Protein AF-A0A7X9IMW1-F1 (afdb_monomer_lite)

pLDDT: mean 84.38, std 10.98, range [42.81, 97.12]

Structure (mmCIF, N/CA/C/O backbone):
data_AF-A0A7X9IMW1-F1
#
_entry.id   AF-A0A7X9IMW1-F1
#
loop_
_atom_site.group_PDB
_atom_site.id
_atom_site.type_symbol
_atom_site.label_atom_id
_atom_site.label_alt_id
_atom_site.label_comp_id
_atom_site.label_asym_id
_atom_site.label_entity_id
_atom_site.label_seq_id
_atom_site.pdbx_PDB_ins_code
_atom_site.Cartn_x
_atom_site.Cartn_y
_atom_site.Cartn_z
_atom_site.occupancy
_atom_site.B_iso_or_equiv
_atom_site.auth_seq_id
_atom_site.auth_comp_id
_atom_site.auth_asym_id
_atom_site.auth_atom_id
_atom_site.pdbx_PDB_model_num
ATOM 1 N N . LYS A 1 1 ? -0.375 20.424 -7.886 1.00 42.81 1 LYS A N 1
ATOM 2 C CA . LYS A 1 1 ? -0.385 19.238 -8.781 1.00 42.81 1 LYS A CA 1
ATOM 3 C C . LYS A 1 1 ? -0.310 18.002 -7.896 1.00 42.81 1 LYS A C 1
ATOM 5 O O . LYS A 1 1 ? 0.649 17.917 -7.143 1.00 42.81 1 LYS A O 1
ATOM 10 N N . LYS A 1 2 ? -1.309 17.108 -7.902 1.00 54.44 2 LYS A N 1
ATOM 11 C CA . LYS A 1 2 ? -1.182 15.817 -7.202 1.00 54.44 2 LYS A CA 1
ATOM 12 C C . LYS A 1 2 ? -0.052 15.047 -7.889 1.00 54.44 2 LYS A C 1
ATOM 14 O O . LYS A 1 2 ? -0.216 14.651 -9.037 1.00 54.44 2 LYS A O 1
ATOM 19 N N . GLY A 1 3 ? 1.112 14.968 -7.249 1.00 64.38 3 GLY A N 1
ATOM 20 C CA . GLY A 1 3 ? 2.219 14.157 -7.746 1.00 64.38 3 GLY A CA 1
ATOM 21 C C . GLY A 1 3 ? 1.797 12.692 -7.751 1.00 64.38 3 GLY A C 1
ATOM 22 O O . GLY A 1 3 ? 1.088 12.260 -6.843 1.00 64.38 3 GLY A O 1
ATOM 23 N N . ALA A 1 4 ? 2.187 11.947 -8.783 1.00 74.44 4 ALA A N 1
ATOM 24 C CA . ALA A 1 4 ? 2.125 10.496 -8.712 1.00 74.44 4 ALA A CA 1
ATOM 25 C C . ALA A 1 4 ? 3.136 10.043 -7.653 1.00 74.44 4 ALA A C 1
ATOM 27 O O . ALA A 1 4 ? 4.293 10.472 -7.683 1.00 74.44 4 ALA A O 1
ATOM 28 N N . PHE A 1 5 ? 2.690 9.220 -6.709 1.00 84.56 5 PHE A N 1
ATOM 29 C CA . PHE A 1 5 ? 3.604 8.497 -5.837 1.00 84.56 5 PHE A CA 1
ATOM 30 C C . PHE A 1 5 ? 4.114 7.283 -6.604 1.00 84.56 5 PHE A C 1
ATOM 32 O O . PHE A 1 5 ? 3.469 6.810 -7.541 1.00 84.56 5 PHE A O 1
ATOM 39 N N . TYR A 1 6 ? 5.283 6.789 -6.225 1.00 85.88 6 TYR A N 1
ATOM 40 C CA . TYR A 1 6 ? 5.869 5.619 -6.858 1.00 85.88 6 TYR A CA 1
ATOM 41 C C . TYR A 1 6 ? 6.227 4.593 -5.802 1.00 85.88 6 TYR A C 1
ATOM 43 O O . TYR A 1 6 ? 6.663 4.952 -4.709 1.00 85.88 6 TYR A O 1
ATOM 51 N N . PHE A 1 7 ? 6.043 3.331 -6.159 1.00 85.25 7 PHE A N 1
ATOM 52 C CA . PHE A 1 7 ? 6.410 2.195 -5.337 1.00 85.25 7 PHE A CA 1
ATOM 53 C C . PHE A 1 7 ? 7.273 1.245 -6.156 1.00 85.25 7 PHE A C 1
ATOM 55 O O . PHE A 1 7 ? 6.889 0.855 -7.261 1.00 85.25 7 PHE A O 1
ATOM 62 N N . ASP A 1 8 ? 8.438 0.902 -5.623 1.00 89.44 8 ASP A N 1
ATOM 63 C CA . ASP A 1 8 ? 9.342 -0.047 -6.256 1.00 89.44 8 ASP A CA 1
ATOM 64 C C . ASP A 1 8 ? 8.858 -1.468 -5.940 1.00 89.44 8 ASP A C 1
ATOM 66 O O . ASP A 1 8 ? 8.647 -1.836 -4.784 1.00 89.44 8 ASP A O 1
ATOM 70 N N . LEU A 1 9 ? 8.613 -2.247 -6.989 1.00 86.25 9 LEU A N 1
ATOM 71 C CA . LEU A 1 9 ? 8.134 -3.618 -6.918 1.00 86.25 9 LEU A CA 1
ATOM 72 C C . LEU A 1 9 ? 9.328 -4.564 -7.011 1.00 86.25 9 LEU A C 1
ATOM 74 O O . LEU A 1 9 ? 10.139 -4.447 -7.930 1.00 86.25 9 LEU A O 1
ATOM 78 N N . PHE A 1 10 ? 9.382 -5.521 -6.095 1.00 89.81 10 PHE A N 1
ATOM 79 C CA . PHE A 1 10 ? 10.383 -6.579 -6.052 1.00 89.81 10 PHE A CA 1
ATOM 80 C C . PHE A 1 10 ? 9.677 -7.938 -6.046 1.00 89.81 10 PHE A C 1
ATOM 82 O O . PHE A 1 10 ? 8.529 -8.022 -5.600 1.00 89.81 10 PHE A O 1
ATOM 89 N N . ASP A 1 11 ? 10.333 -8.977 -6.559 1.00 88.31 11 ASP A N 1
ATOM 90 C CA . ASP A 1 11 ? 9.877 -10.355 -6.357 1.00 88.31 11 ASP A CA 1
ATOM 91 C C . ASP A 1 11 ? 10.271 -10.889 -4.968 1.00 88.31 11 ASP A C 1
ATOM 93 O O . ASP A 1 11 ? 10.868 -10.185 -4.149 1.00 88.31 11 ASP A O 1
ATOM 97 N N . GLU A 1 12 ? 9.901 -12.141 -4.689 1.00 91.38 12 GLU A N 1
ATOM 98 C CA . GLU A 1 12 ? 10.158 -12.807 -3.405 1.00 91.38 12 GLU A CA 1
ATOM 99 C C . GLU A 1 12 ? 11.657 -13.033 -3.129 1.00 91.38 12 GLU A C 1
ATOM 101 O O . GLU A 1 12 ? 12.048 -13.177 -1.972 1.00 91.38 12 GLU A O 1
ATOM 106 N N . GLU A 1 13 ? 12.503 -13.002 -4.163 1.00 97.12 13 GLU A N 1
ATOM 107 C CA . GLU A 1 13 ? 13.966 -13.093 -4.059 1.00 97.12 13 GLU A CA 1
ATOM 108 C C . GLU A 1 13 ? 14.624 -11.711 -3.870 1.00 97.12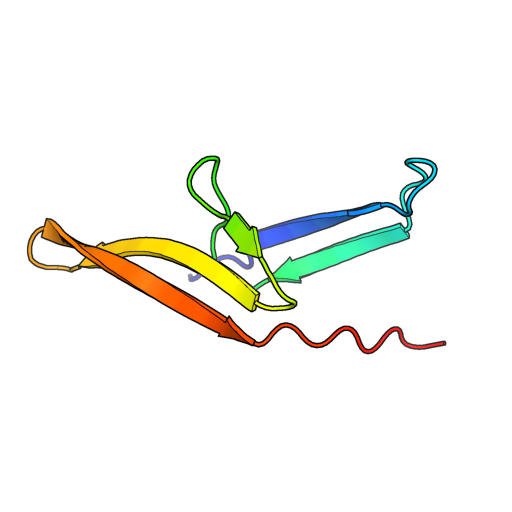 13 GLU A C 1
ATOM 110 O O . GLU A 1 13 ? 15.836 -11.610 -3.672 1.00 97.12 13 GLU A O 1
ATOM 115 N N . GLY A 1 14 ? 13.837 -10.630 -3.907 1.00 93.88 14 GLY A N 1
ATOM 116 C CA . GLY A 1 14 ? 14.318 -9.256 -3.781 1.00 93.88 14 GLY A CA 1
ATOM 117 C C . GLY A 1 14 ? 14.847 -8.659 -5.086 1.00 93.88 14 GLY A C 1
ATOM 118 O O . GLY A 1 14 ? 15.461 -7.588 -5.066 1.00 93.88 14 GLY A O 1
ATOM 119 N N . LYS A 1 15 ? 14.614 -9.297 -6.236 1.00 95.94 15 LYS A N 1
ATOM 120 C CA . LYS A 1 15 ? 14.953 -8.724 -7.540 1.00 95.94 15 LYS A CA 1
ATOM 121 C C . LYS A 1 15 ? 13.959 -7.624 -7.883 1.00 95.94 15 LYS A C 1
ATOM 123 O O . LYS A 1 15 ? 12.745 -7.802 -7.823 1.00 95.94 15 LYS A O 1
ATOM 128 N N . TYR A 1 16 ? 14.485 -6.474 -8.288 1.00 94.25 16 TYR A N 1
ATOM 129 C CA . TYR A 1 16 ? 13.671 -5.355 -8.748 1.00 94.25 16 TYR A CA 1
ATOM 130 C C . TYR A 1 16 ? 12.927 -5.708 -10.046 1.00 94.25 16 TYR A C 1
ATOM 132 O O . TYR A 1 16 ? 13.540 -6.125 -11.031 1.00 94.25 16 TYR A O 1
ATOM 140 N N . LEU A 1 17 ? 11.609 -5.510 -10.046 1.00 90.31 17 LEU A N 1
ATOM 141 C CA . LEU A 1 17 ? 10.720 -5.795 -11.171 1.00 90.31 17 LEU A CA 1
ATOM 142 C C . LEU A 1 17 ? 10.309 -4.523 -11.915 1.00 90.31 17 LEU A C 1
ATOM 144 O O . LEU A 1 17 ? 10.383 -4.475 -13.14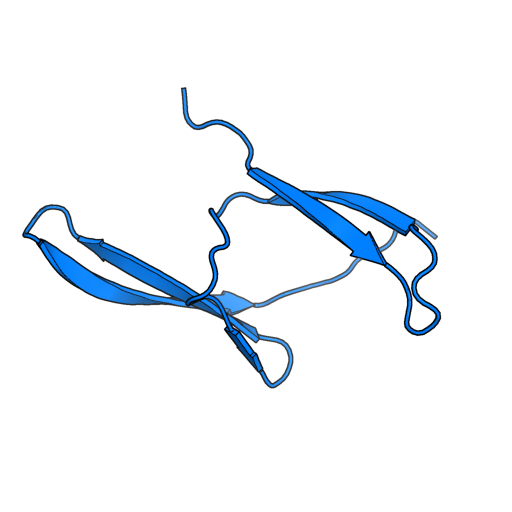2 1.00 90.31 17 LEU A O 1
ATOM 148 N N . ALA A 1 18 ? 9.837 -3.501 -11.195 1.00 89.31 18 ALA A N 1
ATOM 149 C CA . ALA A 1 18 ? 9.284 -2.292 -11.804 1.00 89.31 18 ALA A CA 1
ATOM 150 C C . ALA A 1 18 ? 9.124 -1.146 -10.798 1.00 89.31 18 ALA A C 1
ATOM 152 O O . ALA A 1 18 ? 9.037 -1.367 -9.595 1.00 89.31 18 ALA A O 1
ATOM 153 N N . LYS A 1 19 ? 8.961 0.076 -11.314 1.00 89.44 19 LYS A N 1
ATOM 154 C CA . LYS A 1 19 ? 8.518 1.244 -10.546 1.00 89.44 19 LYS A CA 1
ATOM 155 C C . LYS A 1 19 ? 7.068 1.545 -10.885 1.00 89.44 19 LYS A C 1
ATOM 157 O O . LYS A 1 19 ? 6.765 2.034 -11.972 1.00 89.44 19 LYS A O 1
ATOM 162 N N . MET A 1 20 ? 6.169 1.246 -9.958 1.00 85.75 20 MET A N 1
ATOM 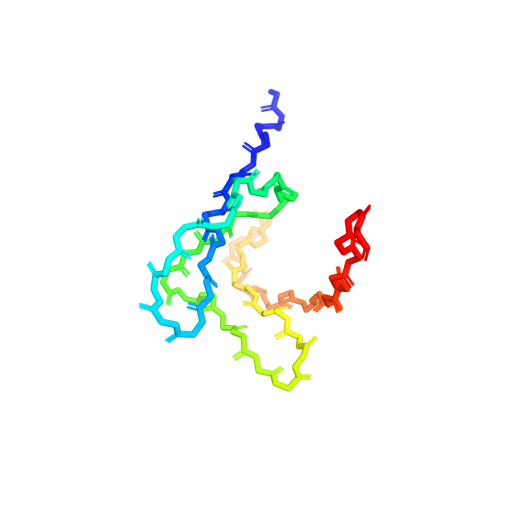163 C CA . MET A 1 20 ? 4.732 1.355 -10.171 1.00 85.75 20 MET A CA 1
ATOM 164 C C . MET A 1 20 ? 4.225 2.741 -9.763 1.00 85.75 20 MET A C 1
ATOM 166 O O . MET A 1 20 ? 4.411 3.130 -8.606 1.00 85.75 20 MET A O 1
ATOM 170 N N . PRO A 1 21 ? 3.562 3.495 -10.662 1.00 84.25 21 PRO A N 1
ATOM 171 C CA . PRO A 1 21 ? 2.859 4.702 -10.263 1.00 84.25 21 PRO A CA 1
ATOM 172 C C . PRO A 1 21 ? 1.638 4.316 -9.426 1.00 84.25 21 PRO A C 1
ATOM 174 O O . PRO A 1 21 ? 0.816 3.495 -9.834 1.00 84.25 21 PRO A O 1
ATOM 177 N N . ILE A 1 22 ? 1.498 4.933 -8.258 1.00 81.75 22 ILE A N 1
ATOM 178 C CA . ILE A 1 22 ? 0.362 4.739 -7.364 1.00 81.75 22 ILE A CA 1
ATOM 179 C C . ILE A 1 22 ? -0.280 6.085 -7.026 1.00 81.75 22 ILE A C 1
ATOM 181 O O . ILE A 1 22 ? 0.372 7.122 -6.892 1.00 81.75 22 ILE A O 1
ATOM 185 N N . ALA A 1 23 ? -1.605 6.069 -6.898 1.00 77.81 23 ALA A N 1
ATOM 186 C CA . ALA A 1 23 ? -2.391 7.271 -6.631 1.00 77.81 23 ALA A CA 1
ATOM 187 C C . ALA A 1 23 ? -2.372 7.699 -5.151 1.00 77.81 23 ALA A C 1
ATOM 189 O O . ALA A 1 23 ? -2.922 8.748 -4.813 1.00 77.81 23 ALA A O 1
ATOM 190 N N . ILE A 1 24 ? -1.780 6.884 -4.274 1.00 80.25 24 ILE A N 1
ATOM 191 C CA . ILE A 1 24 ? -1.809 7.055 -2.820 1.00 80.25 24 ILE A CA 1
ATOM 192 C C . ILE A 1 24 ? -0.392 7.097 -2.260 1.00 80.25 24 ILE A C 1
ATOM 194 O O . ILE A 1 24 ? 0.486 6.387 -2.744 1.00 80.25 24 ILE A O 1
ATOM 198 N N . ASN A 1 25 ? -0.171 7.934 -1.247 1.00 78.56 25 ASN A N 1
ATOM 199 C CA . ASN A 1 25 ? 1.113 7.988 -0.562 1.00 78.56 25 ASN A CA 1
ATOM 200 C C . ASN A 1 25 ? 1.202 6.827 0.427 1.00 78.56 25 ASN A C 1
ATOM 202 O O . ASN A 1 25 ? 0.375 6.740 1.335 1.00 78.56 25 ASN A O 1
ATOM 206 N N . LEU A 1 26 ? 2.191 5.957 0.255 1.00 83.62 26 LEU A N 1
ATOM 207 C CA . LEU A 1 26 ? 2.476 4.896 1.211 1.00 83.62 26 LEU A CA 1
ATOM 208 C C . LEU A 1 26 ? 3.521 5.375 2.208 1.00 83.62 26 LEU A C 1
ATOM 210 O O . LEU A 1 26 ? 4.519 5.990 1.844 1.00 83.62 26 LEU A O 1
ATOM 214 N N . ASN A 1 27 ? 3.285 5.082 3.477 1.00 83.88 27 ASN A N 1
ATOM 215 C CA . ASN A 1 27 ? 4.198 5.375 4.574 1.00 83.88 27 ASN A CA 1
ATOM 216 C C . ASN A 1 27 ? 4.319 4.149 5.491 1.00 83.88 27 ASN A C 1
ATOM 218 O O . ASN A 1 27 ? 3.701 3.114 5.247 1.00 83.88 27 ASN A O 1
ATOM 222 N N . ARG A 1 28 ? 5.098 4.276 6.569 1.00 84.69 28 ARG A N 1
ATOM 223 C CA . ARG A 1 28 ? 5.300 3.203 7.560 1.00 84.69 28 ARG A CA 1
ATOM 224 C C . ARG A 1 28 ? 4.019 2.705 8.240 1.00 84.69 28 ARG A C 1
ATOM 226 O O . ARG A 1 28 ? 4.022 1.605 8.775 1.00 84.69 28 ARG A O 1
ATOM 233 N N . ASP A 1 29 ? 2.948 3.494 8.207 1.00 88.25 29 ASP A N 1
ATOM 234 C CA . ASP A 1 29 ? 1.654 3.143 8.799 1.00 88.25 29 ASP A CA 1
ATOM 235 C C . ASP A 1 29 ? 0.741 2.423 7.790 1.00 88.25 29 ASP A C 1
ATOM 237 O O . ASP A 1 29 ? -0.370 2.005 8.119 1.00 88.25 29 ASP A O 1
ATOM 241 N N . SER A 1 30 ? 1.191 2.283 6.539 1.00 90.31 30 SER A N 1
ATOM 242 C CA . SER A 1 30 ? 0.458 1.582 5.491 1.00 90.31 30 SER A CA 1
ATOM 243 C C . SER A 1 30 ? 0.663 0.075 5.603 1.00 90.31 30 SER A C 1
ATOM 245 O O . SER A 1 30 ? 1.784 -0.404 5.757 1.00 90.31 30 SER A O 1
ATOM 247 N N . VAL A 1 31 ? -0.422 -0.690 5.487 1.00 91.69 31 VAL A N 1
ATOM 248 C CA . VAL A 1 31 ? -0.409 -2.142 5.700 1.00 91.69 31 VAL A CA 1
ATOM 249 C C . VAL A 1 31 ? -1.011 -2.863 4.504 1.00 91.69 31 VAL A C 1
ATOM 251 O O . VAL A 1 31 ? -2.114 -2.549 4.056 1.00 91.69 31 VAL A O 1
ATOM 254 N N . TRP A 1 32 ? -0.308 -3.886 4.024 1.00 89.25 32 TRP A N 1
ATOM 255 C CA . TRP A 1 32 ? -0.854 -4.883 3.111 1.00 89.25 32 TRP A CA 1
ATOM 256 C C . TRP A 1 32 ? -1.338 -6.094 3.899 1.00 89.25 32 TRP A C 1
ATOM 258 O O . TRP A 1 32 ? -0.573 -6.712 4.635 1.00 89.25 32 TRP A O 1
ATOM 268 N N . LYS A 1 33 ? -2.618 -6.443 3.756 1.00 90.00 33 LYS A N 1
ATOM 269 C CA . LYS A 1 33 ? -3.205 -7.612 4.421 1.00 90.00 33 LYS A CA 1
ATOM 270 C C . LYS A 1 33 ? -4.327 -8.207 3.583 1.00 90.00 33 LYS A C 1
ATOM 272 O O . LYS A 1 33 ? -5.239 -7.493 3.170 1.00 90.00 33 LYS A O 1
ATOM 277 N N . ASN A 1 34 ? -4.286 -9.522 3.365 1.00 90.50 34 ASN A N 1
ATOM 278 C CA . ASN A 1 34 ? -5.320 -10.286 2.653 1.00 90.50 34 ASN A CA 1
ATOM 279 C C . ASN A 1 34 ? -5.696 -9.681 1.280 1.00 90.50 34 ASN A C 1
ATOM 281 O O . ASN A 1 34 ? -6.878 -9.489 0.985 1.00 90.50 34 ASN A O 1
ATOM 285 N N . GLY A 1 35 ? -4.696 -9.311 0.471 1.00 87.31 35 GLY A N 1
ATOM 286 C CA . GLY A 1 35 ? -4.897 -8.726 -0.866 1.00 87.31 35 GLY A CA 1
ATOM 287 C C . GLY A 1 35 ? -5.476 -7.304 -0.873 1.00 87.31 35 GLY A C 1
ATOM 288 O O . GLY A 1 35 ? -5.967 -6.829 -1.900 1.00 87.31 35 GLY A O 1
ATOM 289 N N . LYS A 1 36 ? -5.467 -6.622 0.275 1.00 90.94 36 LYS A N 1
ATOM 290 C CA . LYS A 1 36 ? -5.951 -5.249 0.429 1.00 90.94 36 LYS A CA 1
ATOM 291 C C . LYS A 1 36 ? -4.851 -4.372 1.002 1.00 90.94 36 LYS A C 1
ATOM 293 O O . LYS A 1 36 ? -4.067 -4.814 1.841 1.00 90.94 36 LYS A O 1
ATOM 298 N N . LEU A 1 37 ? -4.849 -3.122 0.564 1.00 90.81 37 LEU A N 1
ATOM 299 C CA . LEU A 1 37 ? -3.936 -2.087 1.020 1.00 90.81 37 LEU A CA 1
ATOM 300 C C . LEU A 1 37 ? -4.695 -1.103 1.903 1.00 90.81 37 LEU A C 1
ATOM 302 O O . LEU A 1 37 ? -5.754 -0.601 1.521 1.00 90.81 37 LEU A O 1
ATOM 306 N N . TYR A 1 38 ? -4.160 -0.865 3.091 1.00 92.94 38 TYR A N 1
ATOM 307 C CA . TYR A 1 38 ? -4.720 0.015 4.102 1.00 92.94 38 TYR A CA 1
ATOM 308 C C . TYR A 1 38 ? -3.771 1.185 4.318 1.00 92.94 38 TYR A C 1
ATOM 310 O O . TYR A 1 38 ? -2.569 0.977 4.467 1.00 92.94 38 TYR A O 1
ATOM 318 N N . THR A 1 39 ? -4.309 2.398 4.348 1.00 91.69 39 THR A N 1
ATOM 319 C CA . THR A 1 39 ? -3.550 3.616 4.647 1.00 91.69 39 THR A CA 1
ATOM 320 C C . THR A 1 39 ? -4.260 4.415 5.731 1.00 91.69 39 THR A C 1
ATOM 322 O O . THR A 1 39 ? -5.482 4.319 5.884 1.00 91.69 39 THR A O 1
ATOM 325 N N . VAL A 1 40 ? -3.492 5.203 6.481 1.00 90.50 40 VAL A N 1
ATOM 326 C CA . VAL A 1 40 ? -4.019 6.187 7.429 1.00 90.50 40 VAL A CA 1
ATOM 327 C C . VAL A 1 40 ? -3.818 7.571 6.830 1.00 90.50 40 VAL A C 1
ATOM 329 O O . VAL A 1 40 ? -2.706 7.941 6.460 1.00 90.50 40 VAL A O 1
ATOM 332 N N . GLU A 1 41 ? -4.900 8.331 6.722 1.00 86.81 41 GLU A N 1
ATOM 333 C CA . GLU A 1 41 ? -4.878 9.722 6.283 1.00 86.81 41 GLU A CA 1
ATOM 334 C C . GLU A 1 41 ? -5.581 10.600 7.312 1.00 86.81 41 GLU A C 1
ATOM 336 O O . GLU A 1 41 ? -6.515 10.167 7.983 1.00 86.81 41 GLU A O 1
ATOM 341 N N . THR A 1 42 ? -5.159 11.853 7.410 1.00 86.75 42 THR A N 1
ATOM 342 C CA . THR A 1 42 ? -5.845 12.850 8.228 1.00 86.75 42 THR A CA 1
ATOM 343 C C . THR A 1 42 ? -6.869 13.572 7.360 1.00 86.75 42 THR A C 1
ATOM 345 O O . THR A 1 42 ? -6.535 14.079 6.287 1.00 86.75 42 THR A O 1
ATOM 348 N N . SER A 1 43 ? -8.126 13.600 7.801 1.00 85.94 43 SER A N 1
ATOM 349 C CA . SER A 1 43 ? -9.174 14.393 7.152 1.00 85.94 43 SER A CA 1
ATOM 350 C C . SER A 1 43 ? -8.860 15.892 7.211 1.00 85.94 43 SER A C 1
ATOM 352 O O . SER A 1 43 ? -7.980 16.334 7.951 1.00 85.94 43 SER A O 1
ATOM 354 N N . GLN A 1 44 ? -9.611 16.700 6.459 1.00 88.94 44 GLN A N 1
ATOM 355 C CA . GLN A 1 44 ? -9.470 18.161 6.507 1.00 88.94 44 GLN A CA 1
ATOM 356 C C . GLN A 1 44 ? -9.722 18.735 7.912 1.00 88.94 44 GLN A C 1
ATOM 358 O O . GLN A 1 44 ? -9.166 19.771 8.253 1.00 88.94 44 GLN A O 1
ATOM 363 N N . GLU A 1 45 ? -10.503 18.034 8.734 1.00 92.69 45 GLU A N 1
ATOM 364 C CA . GLU A 1 45 ? -10.841 18.411 10.110 1.00 92.69 45 GLU A CA 1
ATOM 365 C C . GLU A 1 45 ? -9.848 17.856 11.149 1.00 92.69 45 GLU A C 1
ATOM 367 O O . GLU A 1 45 ? -10.060 17.993 12.350 1.00 92.69 45 GLU A O 1
ATOM 372 N N . GLY A 1 46 ? -8.758 17.207 10.722 1.00 90.44 46 GLY A N 1
ATOM 373 C CA . GLY A 1 46 ? -7.747 16.665 11.637 1.00 90.44 46 GLY A CA 1
ATOM 374 C C . GLY A 1 46 ? -8.051 15.262 12.176 1.00 90.44 46 GLY A C 1
ATOM 375 O O . GLY A 1 46 ? -7.246 14.703 12.916 1.00 90.44 46 GLY A O 1
ATOM 376 N N . VAL A 1 47 ? -9.179 14.658 11.794 1.00 92.75 47 VAL A N 1
ATOM 377 C CA . VAL A 1 47 ? -9.578 13.319 12.261 1.00 92.75 47 VAL A CA 1
ATOM 378 C C . VAL A 1 47 ? -8.847 12.229 11.462 1.00 92.75 47 VAL A C 1
ATOM 380 O O . VAL A 1 47 ? -8.925 12.261 10.227 1.00 92.75 47 VAL A O 1
ATOM 383 N N . PRO A 1 48 ? -8.174 11.255 12.110 1.00 89.44 48 PRO A N 1
ATOM 384 C CA . PRO A 1 48 ? -7.570 10.111 11.429 1.00 89.44 48 PRO A CA 1
ATOM 385 C C . PRO A 1 48 ? -8.616 9.213 10.762 1.00 89.44 48 PRO A C 1
ATOM 387 O O . PRO A 1 48 ? -9.632 8.862 11.358 1.00 89.44 48 PRO A O 1
ATOM 390 N N . MET A 1 49 ? -8.342 8.790 9.532 1.00 91.38 49 MET A N 1
ATOM 391 C CA . MET A 1 49 ? -9.206 7.925 8.737 1.00 91.38 49 MET A CA 1
ATOM 392 C C . MET A 1 49 ? -8.412 6.765 8.150 1.00 91.38 49 MET A C 1
ATOM 394 O O . MET A 1 49 ? -7.338 6.957 7.583 1.00 91.38 49 MET A O 1
ATOM 398 N N . VAL A 1 50 ? -8.987 5.563 8.211 1.00 91.56 50 VAL A N 1
ATOM 399 C CA . VAL A 1 50 ? -8.454 4.396 7.500 1.00 91.56 50 VAL A CA 1
ATOM 400 C C . VAL A 1 50 ? -9.086 4.323 6.116 1.00 91.56 50 VAL A C 1
ATOM 402 O O . VAL A 1 50 ? -10.306 4.194 5.989 1.00 91.56 50 VAL A O 1
ATOM 405 N N . LYS A 1 51 ? -8.262 4.346 5.068 1.00 91.06 51 LYS A N 1
ATOM 406 C CA . LYS A 1 51 ? -8.696 4.051 3.699 1.00 91.06 51 LYS A CA 1
ATOM 407 C C . LYS A 1 51 ? -8.279 2.645 3.302 1.00 91.06 51 LYS A C 1
ATOM 409 O O . LYS A 1 51 ? -7.190 2.186 3.632 1.00 91.06 51 LYS A O 1
ATOM 414 N N . ARG A 1 52 ? -9.167 1.958 2.583 1.00 92.38 52 ARG A N 1
ATOM 415 C CA . ARG A 1 52 ? -8.973 0.580 2.125 1.00 92.38 52 ARG A CA 1
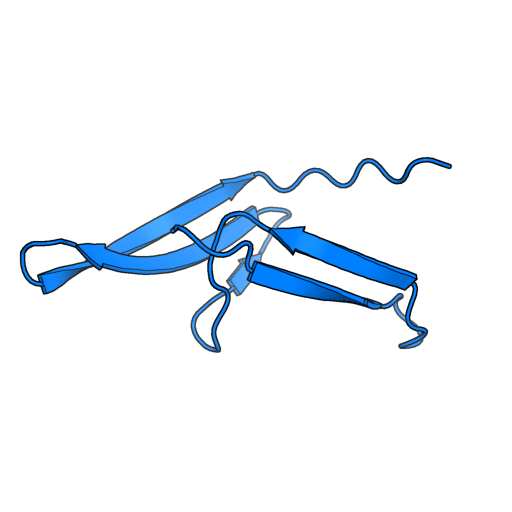ATOM 416 C C . ARG A 1 52 ? -9.077 0.519 0.612 1.00 92.38 52 ARG A C 1
ATOM 418 O O . ARG A 1 52 ? -10.118 0.855 0.052 1.00 92.38 52 ARG A O 1
ATOM 425 N N . PHE A 1 53 ? -8.044 -0.017 -0.017 1.00 88.12 53 PHE A N 1
ATOM 426 C CA . PHE A 1 53 ? -7.950 -0.178 -1.459 1.00 88.12 53 PHE A CA 1
ATOM 427 C C . PHE A 1 53 ? -7.916 -1.662 -1.814 1.00 88.12 53 PHE A C 1
ATOM 429 O O . PHE A 1 53 ? -7.216 -2.459 -1.182 1.00 88.12 53 PHE A O 1
ATOM 436 N N . ARG A 1 54 ? -8.694 -2.042 -2.833 1.00 87.94 54 ARG A N 1
ATOM 437 C CA . ARG A 1 54 ? -8.496 -3.324 -3.509 1.00 87.94 54 ARG A CA 1
ATOM 438 C C . ARG A 1 54 ? -7.235 -3.193 -4.347 1.00 87.94 54 ARG A C 1
ATOM 440 O O . ARG A 1 54 ? -7.115 -2.232 -5.102 1.00 87.94 54 ARG A O 1
ATOM 447 N N . VAL A 1 55 ? -6.336 -4.158 -4.228 1.00 81.62 55 VAL A N 1
ATOM 448 C CA . VAL A 1 55 ? -5.164 -4.222 -5.092 1.00 81.62 55 VAL A CA 1
ATOM 449 C C . VAL A 1 55 ? -5.429 -5.241 -6.191 1.00 81.62 55 VAL A C 1
ATOM 451 O O . VAL A 1 55 ? -5.885 -6.351 -5.925 1.00 81.62 55 VAL A O 1
ATOM 454 N N . SER A 1 56 ? -5.174 -4.845 -7.432 1.00 78.81 56 SER A N 1
ATOM 455 C CA . SER A 1 56 ? -5.121 -5.737 -8.584 1.00 78.81 56 SER A CA 1
ATOM 456 C C . SER A 1 56 ? -3.762 -5.577 -9.244 1.00 78.81 56 SER A C 1
ATOM 458 O O . SER A 1 56 ? -3.417 -4.477 -9.676 1.00 78.81 56 SER A O 1
ATOM 460 N N . PHE A 1 57 ? -3.012 -6.667 -9.332 1.00 74.38 57 PHE A N 1
ATOM 461 C CA . PHE A 1 57 ? -1.843 -6.739 -10.193 1.00 74.38 57 PHE A CA 1
ATOM 462 C C . PHE A 1 57 ? -2.293 -7.271 -11.544 1.00 74.38 57 PHE A C 1
ATOM 464 O O . PHE A 1 57 ? -2.827 -8.373 -11.620 1.00 74.38 57 PHE A O 1
ATOM 471 N N . ASN A 1 58 ? -2.100 -6.473 -12.589 1.00 70.19 58 ASN A N 1
ATOM 472 C CA . ASN A 1 58 ? -2.259 -6.922 -13.965 1.00 70.19 58 ASN A CA 1
ATOM 473 C C . ASN A 1 58 ? -0.932 -6.668 -14.687 1.00 70.19 58 ASN A C 1
ATOM 475 O O . ASN A 1 58 ? -0.795 -5.635 -15.350 1.00 70.19 58 ASN A O 1
ATOM 479 N N . PRO A 1 59 ? 0.093 -7.507 -14.445 1.00 64.06 59 PRO A N 1
ATOM 480 C CA . PRO A 1 59 ? 1.347 -7.381 -15.166 1.00 64.06 59 PRO A CA 1
ATOM 481 C C . PRO A 1 59 ? 1.076 -7.535 -16.674 1.00 64.06 59 PRO A C 1
ATOM 483 O O . PRO A 1 59 ? 0.199 -8.306 -17.057 1.00 64.06 59 PRO A O 1
ATOM 486 N N . PRO A 1 60 ? 1.775 -6.783 -17.538 1.00 56.66 60 PRO A N 1
ATOM 487 C CA . PRO A 1 60 ? 1.528 -6.773 -18.981 1.00 56.66 60 PRO A CA 1
ATOM 488 C C . PRO A 1 60 ? 2.037 -8.031 -19.716 1.00 56.66 60 PRO A C 1
ATOM 490 O O . PRO A 1 60 ? 2.181 -7.981 -20.936 1.00 56.66 60 PRO A O 1
ATOM 493 N N . TYR A 1 61 ? 2.336 -9.120 -18.997 1.00 53.03 61 TYR A N 1
ATOM 494 C CA . TYR A 1 61 ? 2.936 -10.346 -19.533 1.00 53.03 61 TYR A CA 1
ATOM 495 C C . TYR A 1 61 ? 1.991 -11.531 -19.368 1.00 53.03 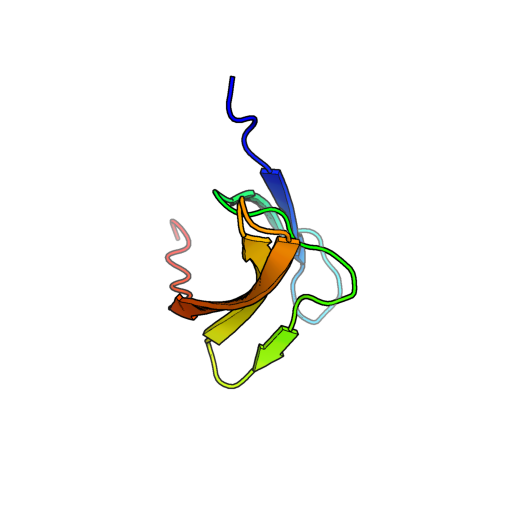61 TYR A C 1
ATOM 497 O O . TYR A 1 61 ? 1.480 -11.704 -18.237 1.00 53.03 61 TYR A O 1
#

Radius of gyration: 13.54 Å; chains: 1; bounding box: 26×32×32 Å

Sequence (61 aa):
KKGAFYFDLFDEEGKYLAKMPIAINLNRDSVWKNGKLYTVETSQEGVPMVKRFRVSFNPPY

Secondary structure (DSSP, 8-state):
--PPEEEEEE-TT--EEEEEEESS---TT-EEETTEEEEEEE-TTS-EEEEEEE-------

Foldseek 3Di:
DQDFDWDF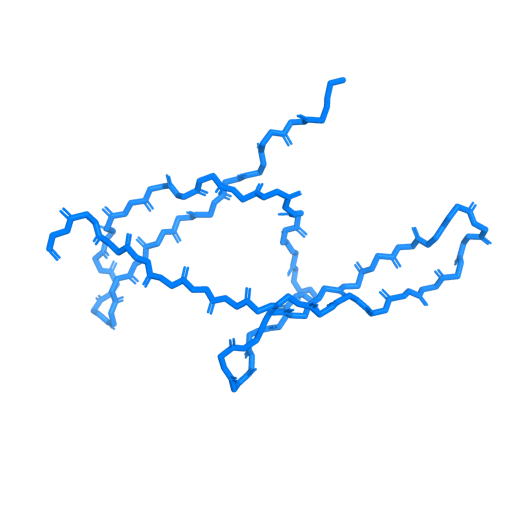DADPVRHTDDIDGDSDDDDPQWDDDPQKIWDWDQDPVRDIDIDIDRDDDDPPD